Protein AF-A0A6B3IGB1-F1 (afdb_monomer)

Sequence (63 aa):
MGKDHGTALIAAARNGDQEAKDRLVASYLPLLYNVVGRALNGHADVDDVVQETVLRMLRSLPE

Radius of gyration: 13.19 Å; Cα contacts (8 Å, |Δi|>4): 36; chains: 1; bounding box: 30×23×32 Å

Foldseek 3Di:
DPPVVVVVLLVCLLVVNPVSLVVVLVVCLVVLLVVQCVVVVNDDCSVVVSVVVSVVVSVPRHD

Mean predicted aligned error: 7.89 Å

Solvent-accessible surface area (backbone atoms only — not comparable to full-atom values): 3596 Å² total; per-residue (Å²): 132,73,64,65,56,53,52,50,37,53,51,40,30,28,71,65,36,61,68,33,40,53,55,50,48,66,68,45,47,68,58,46,49,53,54,47,36,63,73,53,76,69,50,97,58,47,66,61,55,43,51,53,49,50,52,51,51,63,71,66,49,56,117

Structure (mmCIF, N/CA/C/O backbone):
data_AF-A0A6B3IGB1-F1
#
_entry.id   AF-A0A6B3IGB1-F1
#
loop_
_atom_site.group_PDB
_atom_site.id
_atom_site.type_symbol
_atom_site.label_atom_id
_atom_site.label_alt_id
_atom_site.label_comp_id
_atom_site.label_asym_id
_atom_site.label_entity_id
_atom_site.label_seq_id
_atom_site.pdbx_PDB_ins_code
_atom_site.Cartn_x
_atom_site.Cartn_y
_atom_site.Cartn_z
_atom_site.occupancy
_atom_site.B_iso_or_equiv
_atom_site.auth_seq_id
_atom_site.auth_comp_id
_atom_site.auth_asym_id
_atom_site.auth_atom_id
_atom_site.pdbx_PDB_model_num
ATOM 1 N N . MET A 1 1 ? -0.431 -21.056 15.295 1.00 44.25 1 MET A N 1
ATOM 2 C CA . MET A 1 1 ? -0.585 -19.666 15.771 1.00 44.25 1 MET A CA 1
ATOM 3 C C . MET A 1 1 ? -0.556 -18.599 14.660 1.00 44.25 1 MET A C 1
ATOM 5 O O . MET A 1 1 ? -0.899 -17.470 14.957 1.00 44.25 1 MET A O 1
ATOM 9 N N . GLY A 1 2 ? -0.192 -18.893 13.396 1.00 52.78 2 GLY A N 1
ATOM 10 C CA . GLY A 1 2 ? 0.004 -17.847 12.365 1.00 52.78 2 GLY A CA 1
ATOM 11 C C . GLY A 1 2 ? -1.123 -17.607 11.343 1.00 52.78 2 GLY A C 1
ATOM 12 O O . GLY A 1 2 ? -1.052 -16.633 10.606 1.00 52.78 2 GLY A O 1
ATOM 13 N N . LYS A 1 3 ? -2.152 -18.463 11.257 1.00 52.81 3 LYS A N 1
ATOM 14 C CA . LYS A 1 3 ? -3.231 -18.311 10.254 1.00 52.81 3 LYS A CA 1
ATOM 15 C C . LYS A 1 3 ? -4.378 -17.443 10.770 1.00 52.81 3 LYS A C 1
ATOM 17 O O . LYS A 1 3 ? -4.878 -16.594 10.043 1.00 52.81 3 LYS A O 1
ATOM 22 N N . ASP A 1 4 ? -4.684 -17.582 12.057 1.00 58.66 4 ASP A N 1
ATOM 23 C CA . ASP A 1 4 ? -5.789 -16.887 12.724 1.00 58.66 4 ASP A CA 1
ATOM 24 C C . ASP A 1 4 ? -5.561 -15.369 12.778 1.00 58.66 4 ASP A C 1
ATOM 26 O O . ASP A 1 4 ? -6.497 -14.593 12.626 1.00 58.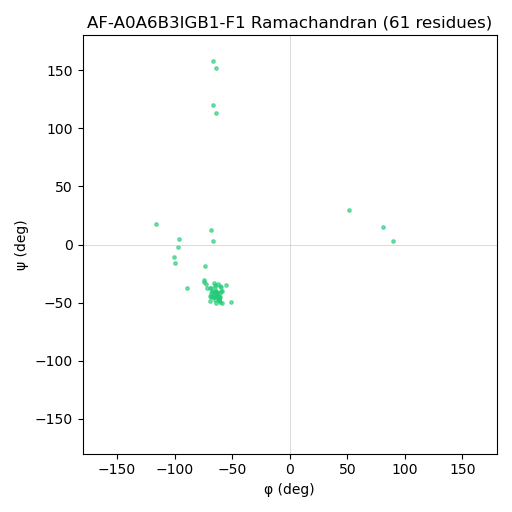66 4 ASP A O 1
ATOM 30 N N . HIS A 1 5 ? -4.299 -14.938 12.892 1.00 64.06 5 HIS A N 1
ATOM 31 C CA . HIS A 1 5 ? -3.922 -13.521 12.879 1.00 64.06 5 HIS A CA 1
ATOM 32 C C . HIS A 1 5 ? -4.055 -12.897 11.485 1.00 64.06 5 HIS A C 1
ATOM 34 O O . HIS A 1 5 ? -4.486 -11.755 11.369 1.00 64.06 5 HIS A O 1
ATOM 40 N N . GLY A 1 6 ? -3.727 -13.646 10.425 1.00 74.25 6 GLY A N 1
ATOM 41 C CA . GLY A 1 6 ? -3.903 -13.184 9.047 1.00 74.25 6 GLY A CA 1
ATOM 42 C C . GLY A 1 6 ? -5.380 -13.049 8.683 1.00 74.25 6 GLY A C 1
ATOM 43 O O . GLY A 1 6 ? -5.792 -12.033 8.131 1.00 74.25 6 GLY A O 1
ATOM 44 N N . THR A 1 7 ? -6.202 -14.032 9.057 1.00 81.56 7 THR A N 1
ATOM 45 C CA . THR A 1 7 ? -7.653 -13.972 8.835 1.00 81.56 7 THR A CA 1
ATOM 46 C C . THR A 1 7 ? -8.314 -12.870 9.664 1.00 81.56 7 THR A C 1
ATOM 48 O O . THR A 1 7 ? -9.152 -12.146 9.130 1.00 81.56 7 THR A O 1
ATOM 51 N N . ALA A 1 8 ? -7.909 -12.684 10.926 1.00 83.56 8 ALA A N 1
ATOM 52 C CA . ALA A 1 8 ? -8.398 -11.592 11.769 1.00 83.56 8 ALA A CA 1
ATOM 53 C C . ALA A 1 8 ? -8.005 -10.210 11.223 1.00 83.56 8 ALA A C 1
ATOM 55 O O . ALA A 1 8 ? -8.837 -9.307 11.205 1.00 83.56 8 ALA A O 1
ATOM 56 N N . LEU A 1 9 ? -6.779 -10.057 10.709 1.00 85.69 9 LEU A N 1
ATOM 57 C CA . LEU A 1 9 ? -6.322 -8.821 10.069 1.00 85.69 9 LEU A CA 1
ATOM 58 C C . LEU A 1 9 ? -7.136 -8.501 8.808 1.00 85.69 9 LEU A C 1
ATOM 60 O O . LEU A 1 9 ? -7.561 -7.366 8.620 1.00 85.69 9 LEU A O 1
ATOM 64 N N . ILE A 1 10 ? -7.399 -9.507 7.968 1.00 84.56 10 ILE A N 1
ATOM 65 C CA . ILE A 1 10 ? -8.232 -9.352 6.766 1.00 84.56 10 ILE A CA 1
ATOM 66 C C . ILE A 1 10 ? -9.669 -8.975 7.146 1.00 84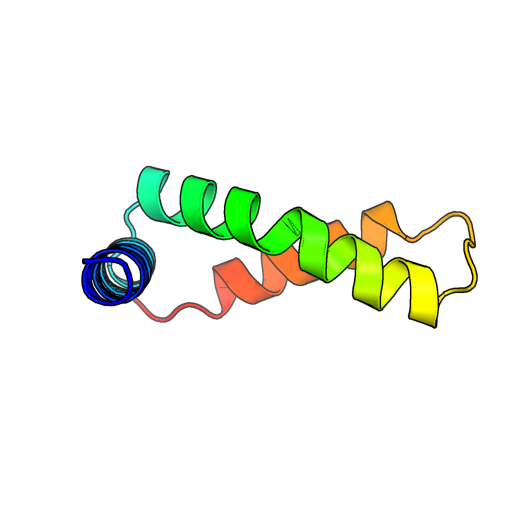.56 10 ILE A C 1
ATOM 68 O O . ILE A 1 10 ? -10.265 -8.125 6.491 1.00 84.56 10 ILE A O 1
ATOM 72 N N . ALA A 1 11 ? -10.230 -9.588 8.191 1.00 87.31 11 ALA A N 1
ATOM 73 C CA . ALA A 1 11 ? -11.573 -9.270 8.667 1.00 87.31 11 ALA A CA 1
ATOM 74 C C . ALA A 1 11 ? -11.666 -7.839 9.223 1.00 87.31 11 ALA A C 1
ATOM 76 O O . ALA A 1 11 ? -12.590 -7.113 8.871 1.00 87.31 11 ALA A O 1
ATOM 77 N N . ALA A 1 12 ? -10.689 -7.408 10.026 1.00 84.62 12 ALA A N 1
ATOM 78 C CA . ALA A 1 12 ? -10.620 -6.038 10.533 1.00 84.62 12 ALA A CA 1
ATOM 79 C C . ALA A 1 12 ? -10.495 -5.017 9.388 1.00 84.62 12 ALA A C 1
ATOM 81 O O . ALA A 1 12 ? -11.252 -4.050 9.338 1.00 84.62 12 ALA A O 1
ATOM 82 N N . ALA A 1 13 ? -9.620 -5.282 8.412 1.00 85.25 13 ALA A N 1
ATOM 83 C CA . ALA A 1 13 ? -9.450 -4.424 7.242 1.00 85.25 13 ALA A CA 1
ATOM 84 C C . ALA A 1 13 ? -10.723 -4.327 6.379 1.00 85.25 13 ALA A C 1
ATOM 86 O O . ALA A 1 13 ? -10.988 -3.269 5.809 1.00 85.25 13 ALA A O 1
ATOM 87 N N . ARG A 1 14 ? -11.519 -5.405 6.289 1.00 83.75 14 ARG A N 1
ATOM 88 C CA . ARG A 1 14 ? -12.836 -5.395 5.621 1.00 83.75 14 ARG A CA 1
ATOM 89 C C . ARG A 1 14 ? -13.827 -4.495 6.350 1.00 83.75 14 ARG A C 1
ATOM 91 O O . ARG A 1 14 ? -14.357 -3.587 5.736 1.00 83.75 14 ARG A O 1
ATOM 98 N N . ASN A 1 15 ? -13.922 -4.622 7.672 1.00 86.88 15 ASN A N 1
ATOM 99 C CA . ASN A 1 15 ? -14.804 -3.804 8.515 1.00 86.88 15 ASN A CA 1
ATOM 100 C C . ASN A 1 15 ? -14.398 -2.312 8.620 1.00 86.88 15 ASN A C 1
ATOM 102 O O . ASN A 1 15 ? -14.887 -1.596 9.493 1.00 86.88 15 ASN A O 1
ATOM 106 N N . GLY A 1 16 ? -13.474 -1.831 7.782 1.00 84.06 16 GLY A N 1
ATOM 107 C CA . GLY A 1 16 ? -13.092 -0.421 7.719 1.00 84.06 16 GLY A CA 1
ATOM 108 C C . GLY A 1 16 ? -11.949 0.005 8.642 1.00 84.06 16 GLY A C 1
ATOM 109 O O . GLY A 1 16 ? -11.594 1.183 8.617 1.00 84.06 16 GLY A O 1
ATOM 110 N N . ASP A 1 17 ? -11.335 -0.910 9.399 1.00 88.88 17 ASP A N 1
ATOM 111 C CA . ASP A 1 17 ? -10.202 -0.594 10.278 1.00 88.88 17 ASP A CA 1
ATOM 112 C C . ASP A 1 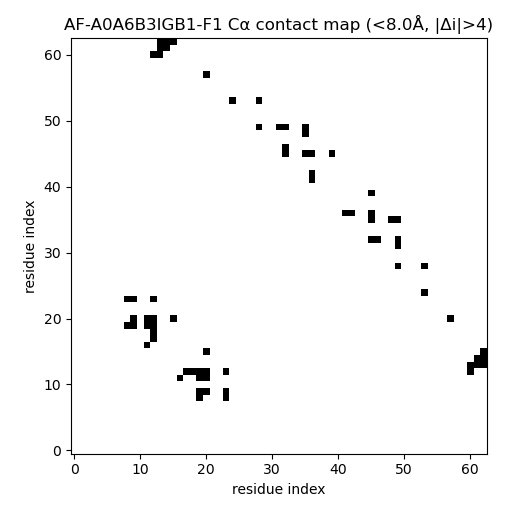17 ? -8.988 -0.133 9.452 1.00 88.88 17 ASP A C 1
ATOM 114 O O . ASP A 1 17 ? -8.410 -0.897 8.672 1.00 88.88 17 ASP A O 1
ATOM 118 N N . GLN A 1 18 ? -8.621 1.141 9.605 1.00 86.12 18 GLN A N 1
ATOM 119 C CA . GLN A 1 18 ? -7.531 1.760 8.849 1.00 86.12 18 GLN A CA 1
ATOM 120 C C . GLN A 1 18 ? -6.157 1.217 9.246 1.00 86.12 18 GLN A C 1
ATOM 122 O O . GLN A 1 18 ? -5.327 0.980 8.373 1.00 86.12 18 GLN A O 1
ATOM 127 N N . GLU A 1 19 ? -5.925 0.931 10.529 1.00 87.56 19 GLU A N 1
ATOM 128 C CA . GLU A 1 19 ? -4.649 0.363 10.976 1.00 87.56 19 GLU A CA 1
ATOM 129 C C . GLU A 1 19 ? -4.491 -1.069 10.443 1.00 87.56 19 GLU A C 1
ATOM 131 O O . GLU A 1 19 ? -3.410 -1.480 10.007 1.00 87.56 19 GLU A O 1
ATOM 136 N N . ALA A 1 20 ? -5.591 -1.826 10.401 1.00 87.25 20 ALA A N 1
ATOM 137 C CA . ALA A 1 20 ? -5.605 -3.145 9.785 1.00 87.25 20 ALA A CA 1
ATOM 138 C C . ALA A 1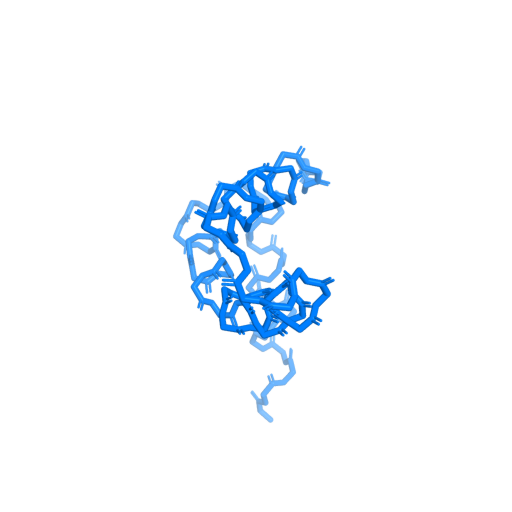 20 ? -5.342 -3.077 8.274 1.00 87.25 20 ALA A C 1
ATOM 140 O O . ALA A 1 20 ? -4.591 -3.909 7.760 1.00 87.25 20 ALA A O 1
ATOM 141 N N . LYS A 1 21 ? -5.907 -2.089 7.565 1.00 83.00 21 LYS A N 1
ATOM 142 C CA . LYS A 1 21 ? -5.633 -1.847 6.137 1.00 83.00 21 LYS A CA 1
ATOM 143 C C . LYS A 1 21 ? -4.163 -1.512 5.898 1.00 83.00 21 LYS A C 1
ATOM 145 O O . LYS A 1 21 ? -3.543 -2.159 5.055 1.00 83.00 21 LYS A O 1
ATOM 150 N N . ASP A 1 22 ? -3.584 -0.598 6.671 1.00 85.81 22 ASP A N 1
ATOM 151 C CA . ASP A 1 22 ? -2.175 -0.206 6.548 1.00 85.81 22 ASP A CA 1
ATOM 152 C C . ASP A 1 22 ? -1.234 -1.390 6.788 1.00 85.81 22 ASP A C 1
ATOM 154 O O . ASP A 1 22 ? -0.321 -1.655 6.001 1.00 85.81 22 ASP A O 1
ATOM 158 N N . ARG A 1 23 ? -1.497 -2.178 7.836 1.00 87.62 23 ARG A N 1
ATOM 159 C CA . ARG A 1 23 ? -0.731 -3.395 8.138 1.00 87.62 23 ARG A CA 1
ATOM 160 C C . ARG A 1 23 ? -0.882 -4.464 7.059 1.00 87.62 23 ARG A C 1
ATOM 162 O O . ARG A 1 23 ? 0.088 -5.167 6.760 1.00 87.62 23 ARG A O 1
ATOM 169 N N . LEU A 1 24 ? -2.071 -4.595 6.471 1.00 85.88 24 LEU A N 1
ATOM 170 C CA 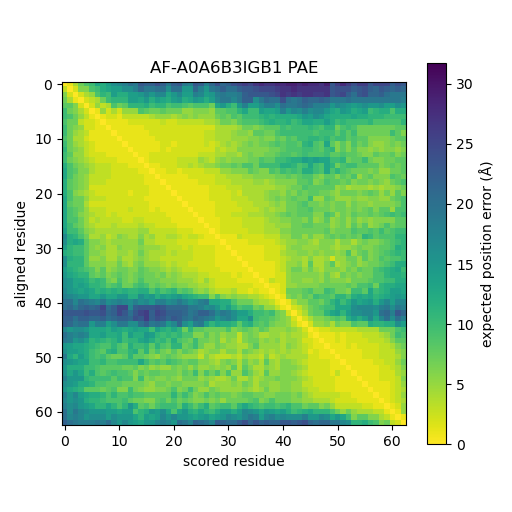. LEU A 1 24 ? -2.321 -5.505 5.357 1.00 85.88 24 LEU A CA 1
ATOM 171 C C . LEU A 1 24 ? -1.496 -5.081 4.134 1.00 85.88 24 LEU A C 1
ATOM 173 O O . LEU A 1 24 ? -0.749 -5.894 3.594 1.00 85.88 24 LEU A O 1
ATOM 177 N N . VAL A 1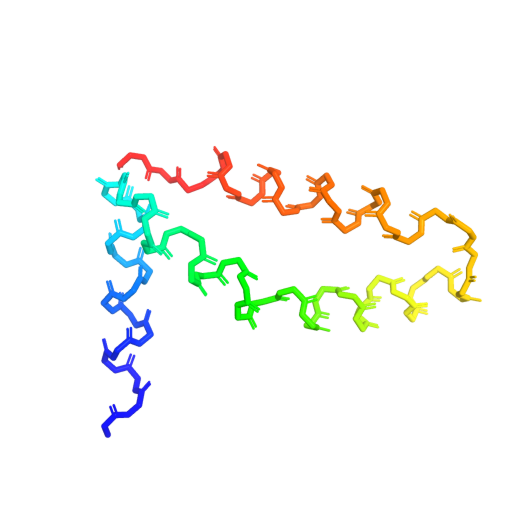 25 ? -1.553 -3.804 3.749 1.00 85.50 25 VAL A N 1
ATOM 178 C CA . VAL A 1 25 ? -0.778 -3.252 2.627 1.00 85.50 25 VAL A CA 1
ATOM 179 C C . VAL A 1 25 ? 0.721 -3.428 2.840 1.00 85.50 25 VAL A C 1
ATOM 181 O O . VAL A 1 25 ? 1.394 -3.978 1.969 1.00 85.50 25 VAL A O 1
ATOM 184 N N . ALA A 1 26 ? 1.241 -3.042 4.007 1.00 87.12 26 ALA A N 1
ATOM 185 C CA . ALA A 1 26 ? 2.656 -3.191 4.342 1.00 87.12 26 ALA A CA 1
ATOM 186 C C . ALA A 1 26 ? 3.141 -4.645 4.211 1.00 87.12 26 ALA A C 1
ATOM 188 O O . ALA A 1 26 ? 4.263 -4.892 3.771 1.00 87.12 26 ALA A O 1
ATOM 189 N N . SER A 1 27 ? 2.276 -5.612 4.530 1.00 86.94 27 SER A N 1
ATOM 190 C CA . SER A 1 27 ? 2.596 -7.040 4.443 1.00 86.94 27 SER A CA 1
ATOM 191 C C . SER A 1 27 ? 2.634 -7.568 3.002 1.00 86.94 27 SER A C 1
ATOM 193 O O . SER A 1 27 ? 3.394 -8.495 2.718 1.00 86.94 27 SER A O 1
ATOM 195 N N . TYR A 1 28 ? 1.843 -6.999 2.083 1.00 82.62 28 TYR A N 1
ATOM 196 C CA . TYR A 1 28 ? 1.758 -7.455 0.685 1.00 82.62 28 TYR A CA 1
ATOM 197 C C . TYR A 1 28 ? 2.579 -6.621 -0.306 1.00 82.62 28 TYR A C 1
ATOM 199 O O . TYR A 1 28 ? 2.859 -7.106 -1.405 1.00 82.62 28 TYR A O 1
ATOM 207 N N . LEU A 1 29 ? 3.021 -5.419 0.074 1.00 82.44 29 LEU A N 1
ATOM 208 C CA . LEU A 1 29 ? 3.865 -4.551 -0.754 1.00 82.44 29 LEU A CA 1
ATOM 209 C C . LEU A 1 29 ? 5.102 -5.275 -1.320 1.00 82.44 29 LEU A C 1
ATOM 211 O O . LEU A 1 29 ? 5.284 -5.246 -2.537 1.00 82.44 29 LEU A O 1
ATOM 215 N N . PRO A 1 30 ? 5.912 -6.003 -0.524 1.00 83.81 30 PRO A N 1
ATOM 216 C CA . PRO A 1 30 ? 7.083 -6.702 -1.055 1.00 83.81 30 PRO A CA 1
ATOM 217 C C . PRO A 1 30 ? 6.732 -7.755 -2.115 1.00 83.81 30 PRO A C 1
ATOM 219 O O . PRO A 1 30 ? 7.473 -7.947 -3.077 1.00 83.81 30 PRO A O 1
ATOM 222 N N . LEU A 1 31 ? 5.599 -8.447 -1.968 1.00 84.56 31 LEU A N 1
ATOM 223 C CA . LEU A 1 31 ? 5.144 -9.437 -2.945 1.00 84.56 31 LEU A CA 1
ATOM 224 C C . LEU A 1 31 ? 4.719 -8.761 -4.254 1.00 84.56 31 LEU A C 1
ATOM 226 O O . LEU A 1 31 ? 5.100 -9.220 -5.330 1.00 84.56 31 LEU A O 1
ATOM 230 N N . LEU A 1 32 ? 3.970 -7.662 -4.158 1.00 81.75 32 LEU A N 1
ATOM 231 C CA . LEU A 1 32 ? 3.527 -6.882 -5.313 1.00 81.75 32 LEU A CA 1
ATOM 232 C C . LEU A 1 32 ? 4.715 -6.323 -6.098 1.00 81.75 32 LEU A C 1
ATOM 234 O O . LEU A 1 32 ? 4.777 -6.518 -7.310 1.00 81.75 32 LEU A O 1
ATOM 238 N N . TYR A 1 33 ? 5.698 -5.738 -5.414 1.00 77.50 33 TYR A N 1
ATOM 239 C CA . TYR A 1 33 ? 6.930 -5.254 -6.040 1.00 77.50 33 TYR A CA 1
ATOM 240 C C . TYR A 1 33 ? 7.701 -6.355 -6.773 1.00 77.50 33 TYR A C 1
ATOM 242 O O . TYR A 1 33 ? 8.185 -6.135 -7.881 1.00 77.50 33 TYR A O 1
ATOM 250 N N . ASN A 1 34 ? 7.774 -7.561 -6.205 1.00 80.94 34 ASN A N 1
ATOM 251 C CA . ASN A 1 34 ? 8.452 -8.687 -6.848 1.00 80.94 34 ASN A CA 1
ATOM 252 C C . ASN A 1 34 ? 7.719 -9.183 -8.104 1.00 80.94 34 ASN A C 1
ATOM 254 O O . ASN A 1 34 ? 8.356 -9.480 -9.115 1.00 80.94 34 ASN A O 1
ATOM 258 N N . VAL A 1 35 ? 6.387 -9.276 -8.058 1.00 82.69 35 VAL A N 1
ATOM 259 C CA . VAL A 1 35 ? 5.578 -9.724 -9.203 1.00 82.69 35 VAL A CA 1
ATOM 260 C C . VAL A 1 35 ? 5.592 -8.679 -10.319 1.00 82.69 35 VAL A C 1
ATOM 262 O O . VAL A 1 35 ? 5.870 -9.019 -11.469 1.00 82.69 35 VAL A O 1
ATOM 265 N N . VAL A 1 36 ? 5.347 -7.411 -9.983 1.00 80.62 36 VAL A N 1
ATOM 266 C CA . VAL A 1 36 ? 5.311 -6.302 -10.948 1.00 80.62 36 VAL A CA 1
ATOM 267 C C . VAL A 1 36 ? 6.702 -6.027 -11.516 1.00 80.62 36 VAL A C 1
ATOM 269 O O . VAL A 1 36 ? 6.855 -5.949 -12.732 1.00 80.62 36 VAL A O 1
ATOM 272 N N . GLY A 1 37 ? 7.738 -5.975 -10.674 1.00 77.50 37 GLY A N 1
ATOM 273 C CA . GLY A 1 37 ? 9.121 -5.769 -11.113 1.00 77.50 37 GLY A CA 1
ATOM 274 C C . GLY A 1 37 ? 9.612 -6.863 -12.064 1.00 77.50 37 GLY A C 1
ATOM 275 O O . GLY A 1 37 ? 10.297 -6.571 -13.046 1.00 77.50 37 GLY A O 1
ATOM 276 N N . ARG A 1 38 ? 9.194 -8.117 -11.841 1.00 78.88 38 ARG A N 1
ATOM 277 C CA . ARG A 1 38 ? 9.491 -9.230 -12.752 1.00 78.88 38 ARG A CA 1
ATOM 278 C C . ARG A 1 38 ? 8.689 -9.168 -14.053 1.00 78.88 38 ARG A C 1
ATOM 280 O O . ARG A 1 38 ? 9.216 -9.559 -15.090 1.00 78.88 38 ARG A O 1
ATOM 287 N N . ALA A 1 39 ? 7.449 -8.685 -14.015 1.00 78.38 39 ALA A N 1
ATOM 288 C CA . ALA A 1 39 ? 6.605 -8.533 -15.200 1.00 78.38 39 ALA A CA 1
ATOM 289 C C . ALA A 1 39 ? 7.025 -7.350 -16.094 1.00 78.38 39 ALA A C 1
ATOM 291 O O . ALA A 1 39 ? 6.890 -7.433 -17.312 1.00 78.38 39 ALA A O 1
ATOM 292 N N . LEU A 1 40 ? 7.560 -6.276 -15.505 1.00 72.50 40 LEU A N 1
ATOM 293 C CA . LEU A 1 40 ? 7.978 -5.055 -16.210 1.00 72.50 40 LEU A CA 1
ATOM 294 C C . LEU A 1 40 ? 9.477 -5.010 -16.546 1.00 72.50 40 LEU A C 1
ATOM 296 O O . LEU A 1 40 ? 9.963 -4.001 -17.051 1.00 72.50 40 LEU A O 1
ATOM 300 N N . ASN A 1 41 ? 10.217 -6.089 -16.271 1.00 70.25 41 ASN A N 1
ATOM 301 C CA . ASN A 1 41 ? 11.648 -6.223 -16.566 1.00 70.25 41 ASN A CA 1
ATOM 302 C C . ASN A 1 41 ? 12.511 -5.046 -16.045 1.00 70.25 41 ASN A C 1
ATOM 304 O O . ASN A 1 41 ? 13.533 -4.711 -16.640 1.00 70.25 41 ASN A O 1
ATOM 308 N N . GLY A 1 42 ? 12.090 -4.412 -14.941 1.00 62.62 42 GLY A N 1
ATOM 309 C CA . GLY A 1 42 ? 12.795 -3.295 -14.300 1.00 62.62 42 GLY A CA 1
ATOM 310 C C . GLY A 1 42 ? 12.595 -1.902 -14.919 1.00 62.62 42 GLY A C 1
ATOM 311 O O . GLY A 1 42 ? 13.375 -1.006 -14.603 1.00 62.62 42 GLY A O 1
ATOM 312 N N . HIS A 1 43 ? 11.600 -1.691 -15.789 1.00 65.88 43 HIS A N 1
ATOM 313 C CA . HIS A 1 43 ? 11.315 -0.353 -16.329 1.00 65.88 43 HIS A CA 1
ATOM 314 C C . HIS A 1 43 ? 10.797 0.641 -15.269 1.00 65.88 43 HIS A C 1
ATOM 316 O O . HIS A 1 43 ? 10.265 0.254 -14.233 1.00 65.88 43 HIS A O 1
ATOM 322 N N . ALA A 1 44 ? 10.960 1.935 -15.561 1.00 57.94 44 ALA A N 1
ATOM 323 C CA . ALA A 1 44 ? 10.864 3.068 -14.636 1.00 57.94 44 ALA A CA 1
ATOM 324 C C . ALA A 1 44 ? 9.474 3.371 -14.028 1.00 57.94 44 ALA A C 1
ATOM 326 O O . ALA A 1 44 ? 9.375 4.305 -13.245 1.00 57.94 44 ALA A O 1
ATOM 327 N N . ASP A 1 45 ? 8.443 2.568 -14.304 1.00 71.69 45 ASP A N 1
ATOM 328 C CA . ASP A 1 45 ? 7.064 2.816 -13.847 1.00 71.69 45 ASP A CA 1
ATOM 329 C C . ASP A 1 45 ? 6.541 1.723 -12.884 1.00 71.69 45 ASP A C 1
ATOM 331 O O . ASP A 1 45 ? 5.336 1.567 -12.682 1.00 71.69 45 ASP A O 1
ATOM 335 N N . VAL A 1 46 ? 7.435 0.914 -12.291 1.00 71.75 46 VAL A N 1
ATOM 336 C CA . VAL A 1 46 ? 7.055 -0.150 -11.334 1.00 71.75 46 VAL A CA 1
ATOM 337 C C . VAL A 1 46 ? 6.343 0.422 -10.106 1.00 71.75 46 VAL A C 1
ATOM 339 O O . VAL A 1 46 ? 5.354 -0.160 -9.660 1.00 71.75 46 VAL A O 1
ATOM 342 N N . ASP A 1 47 ? 6.816 1.551 -9.575 1.00 77.75 47 ASP A N 1
ATOM 343 C CA . ASP A 1 47 ? 6.236 2.183 -8.387 1.00 77.75 47 ASP A CA 1
ATOM 344 C C . ASP A 1 47 ? 4.787 2.633 -8.619 1.00 77.75 47 ASP A C 1
ATOM 346 O O . ASP A 1 47 ? 3.914 2.317 -7.809 1.00 77.75 47 ASP A O 1
ATOM 350 N N . ASP A 1 48 ? 4.500 3.258 -9.763 1.00 81.12 48 ASP A N 1
ATOM 351 C CA . ASP A 1 48 ? 3.152 3.726 -10.108 1.00 81.12 48 ASP A CA 1
ATOM 352 C C . ASP A 1 48 ? 2.168 2.558 -10.266 1.00 81.12 48 ASP A C 1
ATOM 354 O O . ASP A 1 48 ? 1.036 2.594 -9.772 1.00 81.12 48 ASP A O 1
ATOM 358 N N . VAL A 1 49 ? 2.610 1.469 -10.903 1.00 80.88 49 VAL 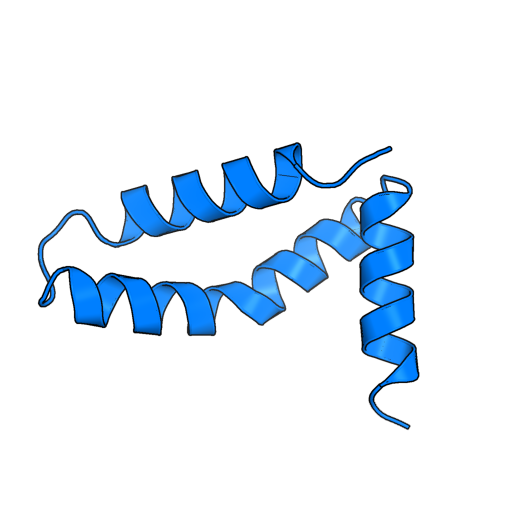A N 1
ATOM 359 C CA . VAL A 1 49 ? 1.785 0.268 -11.095 1.00 80.88 49 VAL A CA 1
ATOM 360 C C . VAL A 1 49 ? 1.514 -0.435 -9.766 1.00 80.88 49 VAL A C 1
ATOM 362 O O . VAL A 1 49 ? 0.392 -0.900 -9.532 1.00 80.88 49 VAL A O 1
ATOM 365 N N . VAL A 1 50 ? 2.502 -0.507 -8.872 1.00 80.56 50 VAL A N 1
ATOM 366 C CA . VAL A 1 50 ? 2.311 -1.080 -7.533 1.00 80.56 50 VAL A CA 1
ATOM 367 C C . VAL A 1 50 ? 1.365 -0.208 -6.710 1.00 80.56 50 VAL A C 1
ATOM 369 O O . VAL A 1 50 ? 0.422 -0.741 -6.117 1.00 80.56 50 VAL A O 1
ATOM 372 N N . GLN A 1 51 ? 1.547 1.113 -6.718 1.00 81.75 51 GLN A N 1
ATOM 373 C CA . GLN A 1 51 ? 0.709 2.043 -5.964 1.00 81.75 51 GLN A CA 1
ATOM 374 C C . GLN A 1 51 ? -0.759 1.994 -6.418 1.00 81.75 51 GLN A C 1
ATOM 376 O O . GLN A 1 51 ? -1.654 1.836 -5.583 1.00 81.75 51 GLN A O 1
ATOM 381 N N . GLU A 1 52 ? -1.030 2.040 -7.725 1.00 84.62 52 GLU A N 1
ATOM 382 C CA . GLU A 1 52 ? -2.398 1.944 -8.257 1.00 84.62 52 GLU A CA 1
ATOM 383 C C . GLU A 1 52 ? -3.032 0.570 -7.976 1.00 84.62 52 GLU A C 1
ATOM 385 O O . GLU A 1 52 ? -4.225 0.472 -7.667 1.00 84.62 52 GLU A O 1
ATOM 390 N N . THR A 1 53 ? -2.236 -0.505 -7.998 1.00 82.69 53 THR A N 1
ATOM 391 C CA . THR A 1 53 ? -2.706 -1.856 -7.645 1.00 82.69 53 THR A CA 1
ATOM 392 C C . THR A 1 53 ? -3.126 -1.936 -6.180 1.00 82.69 53 THR A C 1
ATOM 394 O O . THR A 1 53 ? -4.203 -2.455 -5.877 1.00 82.69 53 THR A O 1
ATOM 397 N N . VAL A 1 54 ? -2.323 -1.387 -5.266 1.00 82.31 54 VAL A N 1
ATOM 398 C CA . VAL A 1 54 ? -2.648 -1.326 -3.834 1.00 82.31 54 VAL A CA 1
ATOM 399 C C . VAL A 1 54 ? -3.917 -0.509 -3.603 1.00 82.31 54 VAL A C 1
ATOM 401 O O . VAL A 1 54 ? -4.814 -0.955 -2.888 1.00 82.31 54 VAL A O 1
ATOM 404 N N . LEU A 1 55 ? -4.046 0.652 -4.247 1.00 83.56 55 LEU A N 1
ATOM 405 C CA . LEU A 1 55 ? -5.230 1.503 -4.116 1.00 83.56 55 LEU A CA 1
ATOM 406 C C . LEU A 1 55 ? -6.493 0.820 -4.661 1.00 83.56 55 LEU A C 1
ATOM 408 O O . LEU A 1 55 ? -7.552 0.892 -4.035 1.00 83.56 55 LEU A O 1
ATOM 412 N N . ARG A 1 56 ? -6.4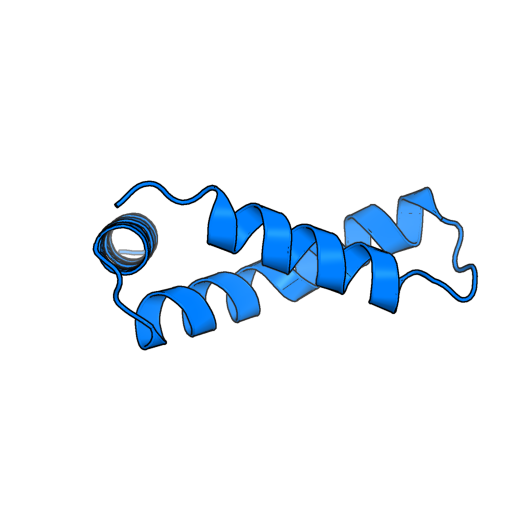10 0.108 -5.793 1.00 83.06 56 ARG A N 1
ATOM 413 C CA . ARG A 1 56 ? -7.514 -0.731 -6.298 1.00 83.06 56 ARG A CA 1
ATOM 414 C C . ARG A 1 56 ? -7.853 -1.880 -5.355 1.00 83.06 56 ARG A C 1
ATOM 416 O O . ARG A 1 56 ? -9.035 -2.141 -5.137 1.00 83.06 56 ARG A O 1
ATOM 423 N N . MET A 1 57 ? -6.855 -2.547 -4.782 1.00 82.56 57 MET A N 1
ATOM 424 C CA . MET A 1 57 ? -7.075 -3.611 -3.803 1.00 82.56 57 MET A CA 1
ATOM 425 C C . MET A 1 57 ? -7.818 -3.061 -2.579 1.00 82.56 57 MET A C 1
ATOM 427 O O . MET A 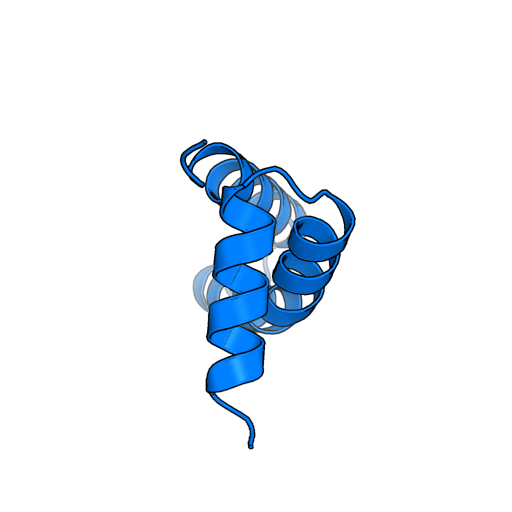1 57 ? -8.858 -3.596 -2.211 1.00 82.56 57 MET A O 1
ATOM 431 N N . LEU A 1 58 ? -7.350 -1.949 -2.009 1.00 78.00 58 LEU A N 1
ATOM 432 C CA . LEU A 1 58 ? -7.983 -1.291 -0.864 1.00 78.00 58 LEU A CA 1
ATOM 433 C C . LEU A 1 58 ? -9.425 -0.854 -1.141 1.00 78.00 58 LEU A C 1
ATOM 435 O O . LEU A 1 58 ? -10.286 -1.031 -0.285 1.00 78.00 58 LEU A O 1
ATOM 439 N N . ARG A 1 59 ? -9.705 -0.336 -2.343 1.00 80.94 59 ARG A N 1
ATOM 440 C CA . ARG A 1 59 ? -11.062 0.049 -2.776 1.00 80.94 59 ARG A CA 1
ATOM 441 C C . ARG A 1 59 ? -11.981 -1.136 -3.090 1.00 80.94 59 ARG A C 1
ATOM 443 O O . ARG A 1 59 ? -13.188 -0.945 -3.165 1.00 80.94 59 ARG A O 1
ATOM 450 N N . SER A 1 60 ? -11.428 -2.327 -3.320 1.00 77.44 60 SER A N 1
ATOM 451 C CA . SER A 1 60 ? -12.196 -3.549 -3.612 1.00 77.44 60 SER A CA 1
ATOM 452 C C . SER A 1 60 ? -12.420 -4.436 -2.386 1.00 77.44 60 SER A C 1
ATOM 454 O O . SER A 1 60 ? -13.111 -5.451 -2.489 1.00 77.44 60 SER A O 1
ATOM 456 N N . LEU A 1 61 ? -11.884 -4.053 -1.221 1.00 74.56 61 LEU A N 1
ATOM 457 C CA . LEU A 1 61 ? -12.338 -4.605 0.050 1.00 74.56 61 LEU A CA 1
ATOM 458 C C . LEU A 1 61 ? -13.793 -4.146 0.283 1.00 74.56 61 LEU A C 1
ATOM 460 O O . LEU A 1 61 ? -14.034 -2.939 0.287 1.00 74.56 61 LEU A O 1
ATOM 464 N N . PRO A 1 62 ? -14.758 -5.078 0.418 1.00 63.75 62 PRO A N 1
ATOM 465 C CA . PRO A 1 62 ? -16.142 -4.727 0.733 1.00 63.75 62 PRO A CA 1
ATOM 466 C C . PRO A 1 62 ? -16.227 -4.081 2.122 1.00 63.75 62 PRO A C 1
ATOM 468 O O . PRO A 1 62 ? -15.383 -4.392 2.966 1.00 63.75 62 PRO A O 1
ATOM 471 N N . GLU A 1 63 ? -17.234 -3.218 2.327 1.00 55.97 63 GLU A N 1
ATOM 472 C CA . GLU A 1 63 ? -17.682 -2.822 3.677 1.00 55.97 63 GLU A CA 1
ATOM 473 C C . GLU A 1 63 ? -18.047 -4.048 4.527 1.00 55.97 63 GLU A C 1
ATOM 475 O O . GLU A 1 63 ? -18.586 -5.033 3.957 1.00 55.97 63 GLU A O 1
#

Secondary structure (DSSP, 8-state):
--HHHHHHHHHHHHTT-HHHHHHHHHHHHHHHHHHHHHHTTT-TTHHHHHHHHHHHHHHHS--

pLDDT: mean 78.12, std 10.02, range [44.25, 88.88]

Nearest PDB structures (foldseek):
  5h6x-assembly1_A  TM=7.295E-01  e=9.587E-01  Legionella pneumophila